Protein AF-A0A835S041-F1 (afdb_monomer)

pLDDT: mean 73.73, std 23.67, range [33.34, 98.31]

Secondary structure (DSSP, 8-state):
--THHHHHHHHHHHHT-HHHHHHHHHHS-GGGHHHHHHHHHHHHHHHHH-TTTTHHHHHHHHHHHHHHHHHHHHHHHHHHHHHHTPPP-----------------------PPP-----PPPP-----S----HHHHHHHHHHHTS---------PPPP-

Solvent-accessible surface area (backbone atoms only — not comparable to full-atom values): 10493 Å² total; per-residue (Å²): 135,68,85,61,62,61,55,44,50,51,31,29,39,72,69,62,29,65,70,52,50,52,55,54,49,69,75,39,59,77,92,50,35,65,61,49,50,54,51,49,33,52,44,19,46,29,32,71,76,32,78,85,54,22,56,52,53,56,55,51,50,53,52,49,52,51,53,52,52,52,50,52,53,50,51,52,53,50,53,54,50,53,65,72,63,58,74,78,83,69,91,75,82,80,90,79,94,78,82,81,85,70,84,76,78,78,88,71,91,72,90,72,77,83,79,84,74,83,77,81,78,81,77,92,78,85,87,78,89,79,86,73,56,68,67,58,58,52,52,53,59,54,54,71,74,69,77,79,92,78,84,90,81,91,77,84,85,84,84,131

InterPro domains:
  IPR004883 Lateral organ boundaries, LOB [PF03195] (7-76)
  IPR004883 Lateral organ boundaries, LOB [PS50891] (1-80)

Organism: Vanilla planifolia (NCBI:txid51239)

Structure (mmCIF, N/CA/C/O backbone):
data_AF-A0A835S041-F1
#
_entry.id   AF-A0A835S041-F1
#
loop_
_atom_site.group_PDB
_atom_site.id
_atom_site.type_symbol
_atom_site.label_atom_id
_atom_site.label_alt_id
_atom_site.label_comp_id
_atom_site.label_asym_id
_atom_site.label_entity_id
_atom_site.label_seq_id
_atom_site.pdbx_PDB_ins_code
_atom_site.Cartn_x
_atom_site.Cartn_y
_atom_site.Cartn_z
_atom_site.occupancy
_atom_site.B_iso_or_equiv
_atom_site.auth_seq_id
_atom_site.auth_comp_id
_atom_site.auth_asym_id
_atom_site.auth_atom_id
_atom_site.pdbx_PDB_model_num
ATOM 1 N N . MET A 1 1 ? 3.118 17.455 -16.000 1.00 46.56 1 MET A N 1
ATOM 2 C CA . MET A 1 1 ? 3.675 16.302 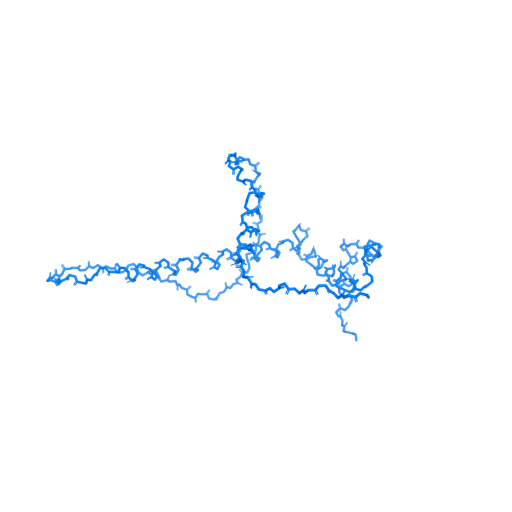-15.261 1.00 46.56 1 MET A CA 1
ATOM 3 C C . MET A 1 1 ? 4.398 16.862 -14.045 1.00 46.56 1 MET A C 1
ATOM 5 O O . MET A 1 1 ? 5.400 17.536 -14.230 1.00 46.56 1 MET A O 1
ATOM 9 N N . GLY A 1 2 ? 3.829 16.747 -12.844 1.00 45.69 2 GLY A N 1
ATOM 10 C CA . GLY A 1 2 ? 4.418 17.354 -11.644 1.00 45.69 2 GLY A CA 1
ATOM 11 C C . GLY A 1 2 ? 5.679 16.619 -11.155 1.00 45.69 2 GLY A C 1
ATOM 12 O O . GLY A 1 2 ? 5.920 15.485 -11.576 1.00 45.69 2 GLY A O 1
ATOM 13 N N . PRO A 1 3 ? 6.453 17.217 -10.228 1.00 53.25 3 PRO A N 1
ATOM 14 C CA . PRO A 1 3 ? 7.667 16.634 -9.629 1.00 53.25 3 PRO A CA 1
ATOM 15 C C . PRO A 1 3 ? 7.428 15.329 -8.837 1.00 53.25 3 PRO A C 1
ATOM 17 O O . PRO A 1 3 ? 8.360 14.720 -8.323 1.00 53.25 3 PRO A O 1
ATOM 20 N N . CYS A 1 4 ? 6.185 14.860 -8.760 1.00 61.59 4 CYS A N 1
ATOM 21 C CA . CYS A 1 4 ? 5.763 13.653 -8.064 1.00 61.59 4 CYS A CA 1
ATOM 22 C C . CYS A 1 4 ? 6.172 12.348 -8.772 1.00 61.59 4 CYS A C 1
ATOM 24 O O . CYS A 1 4 ? 6.463 11.371 -8.091 1.00 61.59 4 CYS A O 1
ATOM 26 N N . GLY A 1 5 ? 6.266 12.298 -10.107 1.00 70.81 5 GLY A N 1
ATOM 27 C CA . GLY A 1 5 ? 6.585 11.043 -10.815 1.00 70.81 5 GLY A CA 1
ATOM 28 C C . GLY A 1 5 ? 7.996 10.501 -10.537 1.00 70.81 5 GLY A C 1
ATOM 29 O O . GLY A 1 5 ? 8.195 9.290 -10.461 1.00 70.81 5 GLY A O 1
ATOM 30 N N . VAL A 1 6 ? 8.971 11.394 -10.335 1.00 83.88 6 VAL A N 1
ATOM 31 C CA . VAL A 1 6 ? 10.375 11.008 -10.114 1.00 83.88 6 VAL A CA 1
ATOM 32 C C . VAL A 1 6 ? 10.610 10.415 -8.724 1.00 83.88 6 VAL A C 1
ATOM 34 O O . VAL A 1 6 ? 11.394 9.479 -8.595 1.00 83.88 6 VAL A O 1
ATOM 37 N N . SER A 1 7 ? 9.896 10.903 -7.703 1.00 88.00 7 SER A N 1
ATOM 38 C CA . SER A 1 7 ? 9.999 10.395 -6.328 1.00 88.00 7 SER A CA 1
ATOM 39 C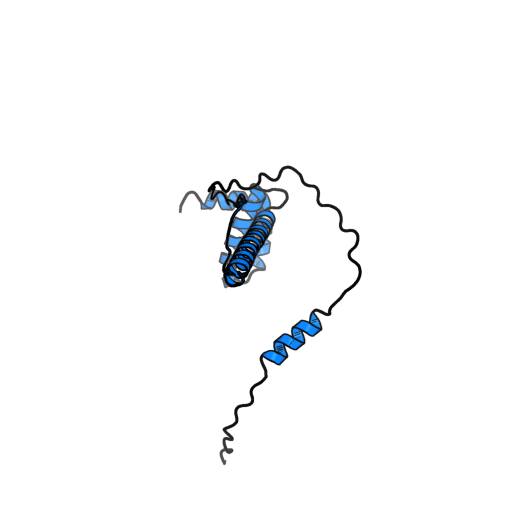 C . SER A 1 7 ? 9.467 8.967 -6.219 1.00 88.00 7 SER A C 1
ATOM 41 O O . SER A 1 7 ? 10.174 8.082 -5.739 1.00 88.00 7 SER A O 1
ATOM 43 N N . HIS A 1 8 ? 8.271 8.714 -6.761 1.00 91.25 8 HIS A N 1
ATOM 44 C CA . HIS A 1 8 ? 7.688 7.371 -6.782 1.00 91.25 8 HIS A CA 1
ATOM 45 C C . HIS A 1 8 ? 8.569 6.396 -7.572 1.00 91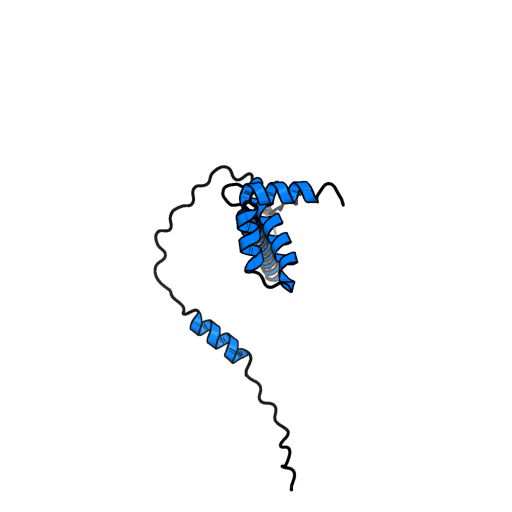.25 8 HIS A C 1
ATOM 47 O O . HIS A 1 8 ? 8.843 5.292 -7.108 1.00 91.25 8 HIS A O 1
ATOM 53 N N . PHE A 1 9 ? 9.080 6.812 -8.739 1.00 94.31 9 PHE A N 1
ATOM 54 C CA . PHE A 1 9 ? 9.989 5.974 -9.521 1.00 94.31 9 PHE A CA 1
ATOM 55 C C . PHE A 1 9 ? 11.268 5.635 -8.743 1.00 94.31 9 PHE A C 1
ATOM 57 O O . PHE A 1 9 ? 11.678 4.476 -8.722 1.00 94.31 9 PHE A O 1
ATOM 64 N N . ALA A 1 10 ? 11.880 6.613 -8.068 1.00 96.12 10 ALA A N 1
ATOM 65 C CA . ALA A 1 10 ? 13.073 6.391 -7.255 1.00 96.12 10 ALA A CA 1
ATOM 66 C C . ALA A 1 10 ? 12.803 5.440 -6.078 1.00 96.12 10 ALA A C 1
ATOM 68 O O . ALA A 1 10 ? 13.606 4.538 -5.829 1.00 96.12 10 ALA A O 1
ATOM 69 N N . ALA A 1 11 ? 11.667 5.596 -5.391 1.00 96.12 11 ALA A N 1
ATOM 70 C CA . ALA A 1 11 ? 11.271 4.716 -4.297 1.00 96.12 11 ALA A CA 1
ATOM 71 C C . ALA A 1 11 ? 11.082 3.275 -4.777 1.00 96.12 11 ALA A C 1
ATOM 73 O O . ALA A 1 11 ? 11.706 2.350 -4.253 1.00 96.12 11 ALA A O 1
ATOM 74 N N . VAL A 1 12 ? 10.295 3.094 -5.838 1.00 97.88 12 VAL A N 1
ATOM 75 C CA . VAL A 1 12 ? 10.034 1.789 -6.452 1.00 97.88 12 VAL A CA 1
ATOM 76 C C . VAL A 1 12 ? 11.325 1.142 -6.949 1.00 97.88 12 VAL A C 1
ATOM 78 O O . VAL A 1 12 ? 11.568 -0.042 -6.706 1.00 97.88 12 VAL A O 1
ATOM 81 N N . HIS A 1 13 ? 12.197 1.916 -7.593 1.00 97.56 13 HIS A N 1
ATOM 82 C CA . HIS A 1 13 ? 13.488 1.427 -8.057 1.00 97.56 13 HIS A CA 1
ATOM 83 C C . HIS A 1 13 ? 14.393 0.988 -6.899 1.00 97.56 13 HIS A C 1
ATOM 85 O O . HIS A 1 13 ? 15.045 -0.047 -7.000 1.00 97.56 13 HIS A O 1
ATOM 91 N N . LYS A 1 14 ? 14.426 1.737 -5.793 1.00 97.69 14 LYS A N 1
ATOM 92 C CA . LYS A 1 14 ? 15.259 1.413 -4.629 1.00 97.69 14 LYS A CA 1
ATOM 93 C C . LYS A 1 14 ? 14.772 0.168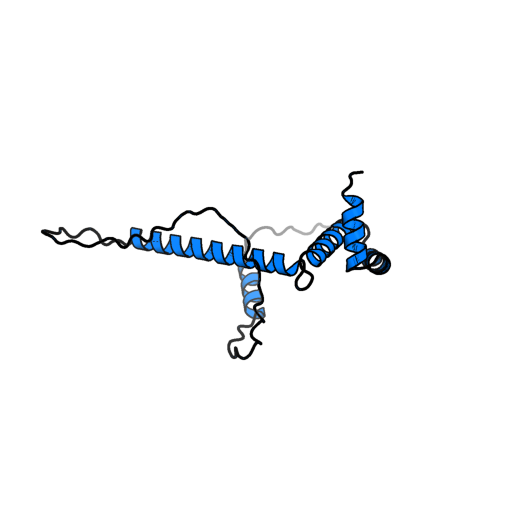 -3.883 1.00 97.69 14 LYS A C 1
ATOM 95 O O . LYS A 1 14 ? 15.598 -0.619 -3.435 1.00 97.69 14 LYS A O 1
ATOM 100 N N . VAL A 1 15 ? 13.459 -0.001 -3.734 1.00 98.06 15 VAL A N 1
ATOM 101 C CA . VAL A 1 15 ? 12.876 -1.097 -2.943 1.00 98.06 15 VAL A CA 1
ATOM 102 C C . VAL A 1 15 ? 12.749 -2.385 -3.750 1.00 98.06 15 VAL A C 1
ATOM 104 O O . VAL A 1 15 ? 13.081 -3.459 -3.254 1.00 98.06 15 VAL A O 1
ATOM 107 N N . PHE A 1 16 ? 12.264 -2.286 -4.987 1.00 97.44 16 PHE A N 1
ATOM 108 C CA . PHE A 1 16 ? 11.948 -3.451 -5.810 1.00 97.44 16 PHE A CA 1
ATOM 109 C C . PHE A 1 16 ? 12.920 -3.629 -6.975 1.00 97.44 16 PHE A C 1
ATOM 111 O O . PHE A 1 16 ? 13.222 -4.761 -7.347 1.00 97.44 16 PHE A O 1
ATOM 118 N N . GLY A 1 17 ? 13.424 -2.535 -7.548 1.00 97.94 17 GLY A N 1
ATOM 119 C CA . GLY A 1 17 ? 14.224 -2.550 -8.773 1.00 97.94 17 GLY A CA 1
ATOM 120 C C . GLY A 1 17 ? 13.368 -2.631 -10.041 1.00 97.94 17 GLY A C 1
ATOM 121 O O . GLY A 1 17 ? 12.354 -3.333 -10.095 1.00 97.94 17 GLY A O 1
ATOM 122 N N . ALA A 1 18 ? 13.794 -1.939 -11.104 1.00 96.50 18 ALA A N 1
ATOM 123 C CA . ALA A 1 18 ? 13.019 -1.820 -12.347 1.00 96.50 18 ALA A CA 1
ATOM 124 C C . ALA A 1 18 ? 12.688 -3.177 -12.995 1.00 96.50 18 ALA A C 1
ATOM 126 O O . ALA A 1 18 ? 11.565 -3.393 -13.455 1.00 96.50 18 ALA A O 1
ATOM 127 N N . SER A 1 19 ? 13.643 -4.111 -13.004 1.00 98.12 19 SER A N 1
ATOM 128 C CA . SER A 1 19 ? 13.457 -5.436 -13.607 1.00 98.12 19 SER A CA 1
ATOM 129 C C . SER A 1 19 ? 12.417 -6.277 -12.868 1.00 98.12 19 SER A C 1
ATOM 131 O O . SER A 1 19 ? 11.642 -6.988 -13.506 1.00 98.12 19 SER A O 1
ATOM 133 N N . ASN A 1 20 ? 12.368 -6.194 -11.537 1.00 97.88 20 ASN A N 1
ATOM 134 C CA . ASN A 1 20 ? 11.400 -6.952 -10.745 1.00 97.88 20 ASN A CA 1
ATOM 135 C C . ASN A 1 20 ? 9.993 -6.387 -10.921 1.00 97.88 20 ASN A C 1
ATOM 137 O O . ASN A 1 20 ? 9.058 -7.151 -11.130 1.00 97.88 20 ASN A O 1
ATOM 141 N N . VAL A 1 21 ? 9.857 -5.060 -10.935 1.00 97.81 21 VAL A N 1
ATOM 142 C CA . VAL A 1 21 ? 8.577 -4.388 -11.200 1.00 97.81 21 VAL A CA 1
ATOM 143 C C . VAL A 1 21 ? 8.079 -4.710 -12.604 1.00 97.81 21 VAL A C 1
ATOM 145 O O . VAL A 1 21 ? 6.915 -5.051 -12.779 1.00 97.81 21 VAL A O 1
ATOM 148 N N . SER A 1 22 ? 8.967 -4.694 -13.602 1.00 97.50 22 SER A N 1
ATOM 149 C CA . SER A 1 22 ? 8.617 -5.067 -14.978 1.00 97.50 22 SER A CA 1
ATOM 150 C C . SER A 1 22 ? 8.093 -6.504 -15.052 1.00 97.50 22 SER A C 1
ATOM 152 O O . SER A 1 22 ? 7.039 -6.743 -15.635 1.00 97.50 22 SER A O 1
ATOM 154 N N . LYS A 1 23 ? 8.778 -7.460 -14.406 1.00 98.25 23 LYS A N 1
ATOM 155 C CA . LYS A 1 23 ? 8.323 -8.858 -14.323 1.00 98.25 23 LYS A CA 1
ATOM 156 C C . LYS A 1 23 ? 6.984 -8.983 -13.595 1.00 98.25 23 LYS A C 1
ATOM 158 O O . LYS A 1 23 ? 6.106 -9.684 -14.084 1.00 98.25 23 LYS A O 1
ATOM 163 N N . LEU A 1 24 ? 6.810 -8.287 -12.472 1.00 97.62 24 LEU A N 1
ATOM 164 C CA . LEU A 1 24 ? 5.570 -8.298 -11.696 1.00 97.62 24 LEU A CA 1
ATOM 165 C C . LEU A 1 24 ? 4.389 -7.780 -12.528 1.00 97.62 24 LEU A C 1
ATOM 167 O O . LEU A 1 24 ? 3.358 -8.440 -12.610 1.00 97.62 24 LEU A O 1
ATOM 171 N N . LEU A 1 25 ? 4.553 -6.648 -13.217 1.00 97.94 25 LEU A N 1
ATOM 172 C CA . LEU A 1 25 ? 3.499 -6.056 -14.045 1.00 97.94 25 LEU A CA 1
ATOM 173 C C . LEU A 1 25 ? 3.146 -6.905 -15.272 1.00 97.94 25 LEU A C 1
ATOM 175 O O . LEU A 1 25 ? 2.003 -6.860 -15.727 1.00 97.94 25 LEU A O 1
ATOM 179 N N . LEU A 1 26 ? 4.081 -7.703 -15.797 1.00 97.94 26 LEU A N 1
ATOM 180 C CA . LEU A 1 26 ? 3.779 -8.659 -16.866 1.00 97.94 26 LEU A CA 1
ATOM 181 C C . LEU A 1 26 ? 2.815 -9.762 -16.404 1.00 97.94 26 LEU A C 1
ATOM 183 O O . LEU A 1 26 ? 1.995 -10.201 -17.209 1.00 97.94 26 LEU A O 1
ATOM 187 N N . LEU A 1 27 ? 2.868 -10.156 -15.126 1.00 97.94 27 LEU A N 1
ATOM 188 C CA . LEU A 1 27 ? 1.956 -11.142 -14.531 1.00 97.94 27 LEU A CA 1
ATOM 189 C C . LEU A 1 27 ? 0.568 -10.561 -14.217 1.00 97.94 27 LEU A C 1
ATOM 191 O O . LEU A 1 27 ? -0.399 -11.308 -14.075 1.00 97.94 27 LEU A O 1
ATOM 195 N N . VAL A 1 28 ? 0.447 -9.234 -14.122 1.00 98.06 28 VAL A N 1
ATOM 196 C CA . VAL A 1 28 ? -0.829 -8.556 -13.867 1.00 98.06 28 VAL A CA 1
ATOM 197 C C . VAL A 1 28 ? -1.599 -8.371 -15.186 1.00 98.06 28 VAL A C 1
ATOM 199 O O . VAL A 1 28 ? -1.034 -7.852 -16.160 1.00 98.06 28 VAL A O 1
ATOM 202 N N . PRO A 1 29 ? -2.902 -8.728 -15.246 1.00 98.12 29 PRO A N 1
ATOM 203 C CA . PRO A 1 29 ? -3.742 -8.450 -16.407 1.00 98.12 29 PRO A CA 1
ATOM 204 C C . PRO A 1 29 ? -3.717 -6.965 -16.776 1.00 98.12 29 PRO A C 1
ATOM 206 O O . PRO A 1 29 ? -3.843 -6.112 -15.900 1.00 98.12 29 PRO A O 1
ATOM 209 N N . ALA A 1 30 ? -3.621 -6.657 -18.073 1.00 97.56 30 ALA A N 1
ATOM 210 C CA . ALA A 1 30 ? -3.523 -5.290 -18.591 1.00 97.56 30 ALA A CA 1
ATOM 211 C C . ALA A 1 30 ? -4.464 -4.258 -17.924 1.00 97.56 30 ALA A C 1
ATOM 213 O O . ALA A 1 30 ? -3.952 -3.218 -17.508 1.00 97.56 30 ALA A O 1
ATOM 214 N N . PRO A 1 31 ? -5.777 -4.521 -17.732 1.00 98.06 31 PRO A N 1
ATOM 215 C CA . PRO A 1 31 ? -6.674 -3.532 -17.128 1.00 98.06 31 PRO A CA 1
ATOM 216 C C . PRO A 1 31 ? -6.374 -3.223 -15.653 1.00 98.06 31 PRO A C 1
ATOM 218 O O . PRO A 1 31 ? -6.789 -2.180 -15.171 1.00 98.06 31 PRO A O 1
ATOM 221 N N . LYS A 1 32 ? -5.644 -4.091 -14.940 1.00 97.62 32 LYS A N 1
ATOM 222 C CA . LYS A 1 32 ? -5.297 -3.918 -13.517 1.00 97.62 32 LYS A CA 1
ATOM 223 C C . LYS A 1 32 ? -3.881 -3.388 -13.294 1.00 97.62 32 LYS A C 1
ATOM 225 O O . LYS A 1 32 ? -3.469 -3.191 -12.155 1.00 97.62 32 LYS A O 1
ATOM 230 N N . ARG A 1 33 ? -3.097 -3.187 -14.360 1.00 97.81 33 ARG A N 1
ATOM 231 C CA . ARG A 1 33 ? -1.689 -2.774 -14.228 1.00 97.81 33 ARG A CA 1
ATOM 232 C C . ARG A 1 33 ? -1.543 -1.385 -13.625 1.00 97.81 33 ARG A C 1
ATOM 234 O O . ARG A 1 33 ? -0.590 -1.169 -12.891 1.00 97.81 33 ARG A O 1
ATOM 241 N N . LEU A 1 34 ? -2.470 -0.471 -13.915 1.00 96.25 34 LEU A N 1
ATOM 242 C CA . LEU A 1 34 ? -2.444 0.868 -13.328 1.00 96.25 34 LEU A CA 1
ATOM 243 C C . LEU A 1 34 ? -2.610 0.796 -11.806 1.00 96.25 34 LEU A C 1
ATOM 245 O O . LEU A 1 34 ? -1.769 1.323 -11.084 1.00 96.25 34 LEU A O 1
ATOM 249 N N . ASP A 1 35 ? -3.624 0.069 -11.335 1.00 97.06 35 ASP A N 1
ATOM 250 C CA . ASP A 1 35 ? -3.869 -0.127 -9.903 1.00 97.06 35 ASP A CA 1
ATOM 251 C C . ASP A 1 35 ? -2.677 -0.811 -9.227 1.00 97.06 35 ASP A C 1
ATOM 253 O O . ASP A 1 35 ? -2.220 -0.371 -8.176 1.00 97.06 35 ASP A O 1
ATOM 257 N N . ALA A 1 36 ? -2.099 -1.828 -9.875 1.00 97.94 36 ALA A N 1
ATOM 258 C CA . ALA A 1 36 ? -0.902 -2.494 -9.373 1.00 97.94 36 ALA A CA 1
ATOM 259 C C . ALA A 1 36 ? 0.291 -1.534 -9.244 1.00 97.94 36 ALA A C 1
ATOM 261 O O . ALA A 1 36 ? 0.998 -1.583 -8.243 1.00 97.94 36 ALA A O 1
ATOM 262 N N . VAL A 1 37 ? 0.515 -0.639 -10.216 1.00 97.06 37 VAL A N 1
ATOM 263 C CA . VAL A 1 37 ? 1.570 0.386 -10.117 1.00 97.06 37 VAL A CA 1
ATOM 264 C C . VAL A 1 37 ? 1.322 1.305 -8.924 1.00 97.06 37 VAL A C 1
ATOM 266 O O . VAL A 1 37 ? 2.262 1.580 -8.185 1.00 97.06 37 VAL A O 1
ATOM 269 N N . VAL A 1 38 ? 0.080 1.744 -8.700 1.00 96.38 38 VAL A N 1
ATOM 270 C CA . VAL A 1 38 ? -0.265 2.583 -7.540 1.00 96.38 38 VAL A CA 1
ATOM 271 C C . VAL A 1 38 ? 0.053 1.857 -6.230 1.00 96.38 38 VAL A C 1
ATOM 273 O O . VAL A 1 38 ? 0.692 2.439 -5.353 1.00 96.38 38 VAL A O 1
ATOM 276 N N . THR A 1 39 ? -0.308 0.577 -6.113 1.00 97.25 39 THR A N 1
ATOM 277 C CA . THR A 1 39 ? 0.009 -0.238 -4.932 1.00 97.25 39 THR A CA 1
ATOM 278 C C . THR A 1 39 ? 1.516 -0.405 -4.733 1.00 97.25 39 THR A C 1
ATOM 280 O O . THR A 1 39 ? 2.013 -0.184 -3.633 1.00 97.25 39 THR A O 1
ATOM 283 N N . ILE A 1 40 ? 2.267 -0.718 -5.793 1.00 97.75 40 ILE A N 1
ATOM 284 C CA . ILE A 1 40 ? 3.730 -0.871 -5.732 1.00 97.75 40 ILE A CA 1
ATOM 285 C C . ILE A 1 40 ? 4.399 0.439 -5.294 1.00 97.75 40 ILE A C 1
ATOM 287 O O . ILE A 1 40 ? 5.326 0.417 -4.486 1.00 97.75 40 ILE A O 1
ATOM 291 N N . CYS A 1 41 ? 3.931 1.581 -5.803 1.00 96.88 41 CYS A N 1
ATOM 292 C CA . CYS A 1 41 ? 4.405 2.898 -5.386 1.00 96.88 41 CYS A CA 1
ATOM 293 C C . CYS A 1 41 ? 4.183 3.127 -3.887 1.00 96.88 41 CYS A C 1
ATOM 295 O O . CYS A 1 41 ? 5.135 3.443 -3.175 1.00 96.88 41 CYS A O 1
ATOM 297 N N . TYR A 1 42 ? 2.960 2.895 -3.404 1.00 97.69 42 TYR A N 1
ATOM 298 C CA . TYR A 1 42 ? 2.624 3.023 -1.987 1.00 97.69 42 TYR A CA 1
ATOM 299 C C . TYR A 1 42 ? 3.488 2.113 -1.099 1.00 97.69 42 TYR A C 1
ATOM 301 O O . TYR A 1 42 ? 4.049 2.559 -0.099 1.00 97.69 42 TYR A O 1
ATOM 309 N N . GLU A 1 43 ? 3.645 0.841 -1.473 1.00 98.00 43 GLU A N 1
ATOM 310 C CA . GLU A 1 43 ? 4.454 -0.114 -0.710 1.00 98.00 43 GLU A CA 1
ATOM 311 C C . GLU A 1 43 ? 5.939 0.258 -0.687 1.00 98.00 43 GLU A C 1
ATOM 313 O O . GLU A 1 43 ? 6.601 0.101 0.344 1.00 98.00 43 GLU A O 1
ATOM 318 N N . ALA A 1 44 ? 6.471 0.760 -1.805 1.00 98.31 44 ALA A N 1
ATOM 319 C CA . ALA A 1 44 ? 7.851 1.215 -1.877 1.00 98.31 44 ALA A CA 1
ATOM 320 C C . ALA A 1 44 ? 8.089 2.387 -0.925 1.00 98.31 44 ALA A C 1
ATOM 322 O O . ALA A 1 44 ? 9.049 2.379 -0.157 1.00 98.31 44 ALA A O 1
ATOM 323 N N . GLU A 1 45 ? 7.207 3.381 -0.944 1.00 97.00 45 GLU A N 1
ATOM 324 C CA . GLU A 1 45 ? 7.313 4.538 -0.061 1.00 97.00 45 GLU A CA 1
ATOM 325 C C . GLU A 1 45 ? 7.190 4.144 1.408 1.00 97.00 45 GLU A C 1
ATOM 327 O O . GLU A 1 45 ? 8.011 4.570 2.220 1.00 97.00 45 GLU A O 1
ATOM 332 N N . ALA A 1 46 ? 6.238 3.271 1.743 1.00 97.19 46 ALA A N 1
ATOM 333 C CA . ALA A 1 46 ? 6.086 2.769 3.101 1.00 97.19 46 ALA A CA 1
ATOM 334 C C . ALA A 1 46 ? 7.354 2.041 3.578 1.00 97.19 46 ALA A C 1
ATOM 336 O O . ALA A 1 46 ? 7.800 2.273 4.695 1.00 97.19 46 ALA A O 1
ATOM 337 N N . ARG A 1 47 ? 7.995 1.227 2.726 1.00 98.06 47 ARG A N 1
ATOM 338 C CA . ARG A 1 47 ? 9.277 0.568 3.049 1.00 98.06 47 ARG A CA 1
ATOM 339 C C . ARG A 1 47 ? 10.461 1.529 3.156 1.00 98.06 47 ARG A C 1
ATOM 341 O O . ARG A 1 47 ? 11.435 1.214 3.831 1.00 98.06 47 ARG A O 1
ATOM 348 N N . LEU A 1 48 ? 10.422 2.677 2.479 1.00 97.06 48 LEU A N 1
ATOM 349 C CA . LEU A 1 48 ? 11.440 3.710 2.677 1.00 97.06 48 LEU A CA 1
ATOM 350 C C . LEU A 1 48 ? 11.282 4.429 4.017 1.00 97.06 48 LEU A C 1
ATOM 352 O O . LEU A 1 48 ? 12.291 4.835 4.590 1.00 97.06 48 LEU A O 1
ATOM 356 N N . GLN A 1 49 ? 10.046 4.596 4.487 1.00 96.44 49 GLN A N 1
ATOM 357 C CA . GLN A 1 49 ? 9.739 5.225 5.773 1.00 96.44 49 GLN A CA 1
ATOM 358 C C . GLN A 1 49 ? 9.970 4.262 6.944 1.00 96.44 49 GLN A C 1
ATOM 360 O O . GLN A 1 49 ? 10.587 4.641 7.935 1.00 96.44 49 GLN A O 1
ATOM 365 N N . ASP A 1 50 ? 9.532 3.011 6.800 1.00 97.19 50 ASP A N 1
ATOM 366 C CA . ASP A 1 50 ? 9.730 1.933 7.764 1.00 97.19 50 ASP A CA 1
ATOM 367 C C . ASP A 1 50 ? 10.395 0.728 7.069 1.00 97.19 50 ASP A C 1
ATOM 369 O O . ASP A 1 50 ? 9.715 -0.076 6.421 1.00 97.19 50 ASP A O 1
ATOM 373 N N . PRO A 1 51 ? 11.727 0.577 7.179 1.00 96.62 51 PRO A N 1
ATOM 374 C CA . PRO A 1 51 ? 12.456 -0.496 6.506 1.00 96.62 51 PRO A CA 1
ATOM 375 C C . PRO A 1 51 ? 12.202 -1.887 7.100 1.00 96.62 51 PRO A C 1
ATOM 377 O O . PRO A 1 51 ? 12.599 -2.875 6.481 1.00 96.62 51 PRO A O 1
ATOM 380 N N . ILE A 1 52 ? 11.580 -1.980 8.280 1.00 97.25 52 ILE A N 1
ATOM 381 C CA . ILE A 1 52 ? 11.314 -3.253 8.956 1.00 97.25 52 ILE A CA 1
ATOM 382 C C . ILE A 1 52 ? 9.898 -3.723 8.621 1.00 97.25 52 ILE A C 1
ATOM 384 O O . ILE A 1 52 ? 9.723 -4.837 8.128 1.00 97.25 52 ILE A O 1
ATOM 388 N N . TYR A 1 53 ? 8.895 -2.874 8.845 1.00 96.88 53 TYR A N 1
ATOM 389 C CA . TYR A 1 53 ? 7.485 -3.256 8.735 1.00 96.88 53 TYR A CA 1
ATOM 390 C C . TYR A 1 53 ? 6.783 -2.686 7.496 1.00 96.88 53 TYR A C 1
ATOM 392 O O . TYR A 1 53 ? 5.777 -3.244 7.052 1.00 96.88 53 TYR A O 1
ATOM 400 N N . GLY A 1 54 ? 7.296 -1.613 6.889 1.00 97.62 54 GLY A N 1
ATOM 401 C CA . GLY A 1 54 ? 6.717 -0.993 5.696 1.00 97.62 54 GLY A CA 1
ATOM 402 C C . GLY A 1 54 ? 5.213 -0.720 5.823 1.00 97.62 54 GLY A C 1
ATOM 403 O O . GLY A 1 54 ? 4.737 -0.188 6.823 1.00 97.62 54 GLY A O 1
ATOM 404 N N . CYS A 1 55 ? 4.428 -1.127 4.820 1.00 97.62 55 CYS A N 1
ATOM 405 C CA . CYS A 1 55 ? 2.971 -0.944 4.829 1.00 97.62 55 CYS A CA 1
ATOM 406 C C . CYS A 1 55 ? 2.241 -1.752 5.920 1.00 97.62 55 CYS A C 1
ATOM 408 O O . CYS A 1 55 ? 1.092 -1.440 6.240 1.00 97.62 55 CYS A O 1
ATOM 410 N N . VAL A 1 56 ? 2.884 -2.756 6.529 1.00 97.81 56 VAL A N 1
ATOM 411 C CA . VAL A 1 56 ? 2.284 -3.536 7.621 1.00 97.81 56 VAL A CA 1
ATOM 412 C C . VAL A 1 56 ? 2.106 -2.683 8.872 1.00 97.81 56 VAL A C 1
ATOM 414 O O . VAL A 1 56 ? 1.078 -2.809 9.535 1.00 97.81 56 VAL A O 1
ATOM 417 N N . ALA A 1 57 ? 3.023 -1.748 9.144 1.00 96.12 57 ALA A N 1
ATOM 418 C CA . ALA A 1 57 ? 2.873 -0.804 10.251 1.00 96.12 57 ALA A CA 1
ATOM 419 C C . ALA A 1 57 ? 1.568 0.003 10.137 1.00 96.12 57 ALA A C 1
ATOM 421 O O . ALA A 1 57 ? 0.863 0.206 11.126 1.00 96.12 57 ALA A O 1
ATOM 422 N N . HIS A 1 58 ? 1.193 0.403 8.917 1.00 96.38 58 HIS A N 1
ATOM 423 C CA . HIS A 1 58 ? -0.059 1.118 8.671 1.00 96.38 58 HIS A CA 1
ATOM 424 C C . HIS A 1 58 ? -1.285 0.232 8.912 1.00 96.38 58 HIS A C 1
ATOM 426 O O . HIS A 1 58 ? -2.242 0.681 9.540 1.00 96.38 58 HIS A O 1
ATOM 432 N N . MET A 1 59 ? -1.253 -1.030 8.469 1.00 96.00 59 MET A N 1
ATOM 433 C CA . MET A 1 59 ? -2.347 -1.976 8.724 1.00 96.00 59 MET A CA 1
ATOM 434 C C . MET A 1 59 ? -2.567 -2.196 10.224 1.00 96.00 59 MET A C 1
ATOM 436 O O . MET A 1 59 ? -3.699 -2.110 10.695 1.00 96.00 59 MET A O 1
ATOM 440 N N . VAL A 1 60 ? -1.491 -2.427 10.977 1.00 96.62 60 VAL A N 1
ATOM 441 C CA . VAL A 1 60 ? -1.562 -2.648 12.429 1.00 96.62 60 VAL A CA 1
ATOM 442 C C . VAL A 1 60 ? -2.036 -1.389 13.156 1.00 96.62 60 VAL A C 1
ATOM 444 O O . VAL A 1 60 ? -2.879 -1.473 14.045 1.00 96.62 60 VAL A O 1
ATOM 447 N N . SER A 1 61 ? -1.568 -0.208 12.743 1.00 95.50 61 SER A N 1
ATOM 448 C CA . SER A 1 61 ? -2.041 1.068 13.293 1.00 95.50 61 SER A CA 1
ATOM 449 C C . SER A 1 61 ? -3.554 1.238 13.115 1.00 95.50 61 SER A C 1
ATOM 451 O O . SER A 1 61 ? -4.263 1.546 14.073 1.00 95.50 61 SER A O 1
ATOM 453 N N . LEU A 1 62 ? -4.076 0.947 11.918 1.00 96.88 62 LEU A N 1
ATOM 454 C CA . LEU A 1 62 ? -5.517 0.990 11.653 1.00 96.88 62 LEU A CA 1
ATOM 455 C C . LEU A 1 62 ? -6.292 -0.029 12.498 1.00 96.88 62 LEU A C 1
ATOM 457 O O . LEU A 1 62 ? -7.350 0.294 13.035 1.00 96.88 62 LEU A O 1
ATOM 461 N N . GLN A 1 63 ? -5.765 -1.244 12.664 1.00 97.94 63 GLN A N 1
ATOM 462 C CA . GLN A 1 63 ? -6.373 -2.247 13.542 1.00 97.94 63 GLN A CA 1
ATOM 463 C C . GLN A 1 63 ? -6.439 -1.758 14.992 1.00 97.94 63 GLN A C 1
ATOM 465 O O . GLN A 1 63 ? -7.481 -1.885 15.633 1.00 97.94 63 GLN A O 1
ATOM 470 N N . GLN A 1 64 ? -5.372 -1.138 15.496 1.00 97.06 64 GLN A N 1
ATOM 471 C CA . GLN A 1 64 ? -5.357 -0.586 16.848 1.00 97.06 64 GLN A CA 1
ATOM 472 C C . GLN A 1 64 ? -6.353 0.568 17.008 1.00 97.06 64 GLN A C 1
ATOM 474 O O . GLN A 1 64 ? -7.040 0.644 18.025 1.00 97.06 64 GLN A O 1
ATOM 479 N N . GLN A 1 65 ? -6.477 1.443 16.005 1.00 97.12 65 GLN A N 1
ATOM 480 C CA . GLN A 1 65 ? -7.472 2.519 16.013 1.00 97.12 65 GLN A CA 1
ATOM 481 C C . GLN A 1 65 ? -8.898 1.969 16.105 1.00 97.12 65 GLN A C 1
ATOM 483 O O . GLN A 1 65 ? -9.694 2.471 16.898 1.00 97.12 65 GLN A O 1
ATOM 488 N N . LEU A 1 66 ? -9.208 0.907 15.356 1.00 97.88 66 LEU A N 1
ATOM 489 C CA . LEU A 1 66 ? -10.508 0.238 15.436 1.00 97.88 66 LEU A CA 1
ATOM 490 C C . LEU A 1 66 ? -10.764 -0.351 16.826 1.00 97.88 66 LEU A C 1
ATOM 492 O O . LEU A 1 66 ? -11.842 -0.153 17.381 1.00 97.88 66 LEU A O 1
ATOM 496 N N . VAL A 1 67 ? -9.778 -1.044 17.403 1.00 96.75 67 VAL A N 1
ATOM 497 C CA . VAL A 1 67 ? -9.893 -1.623 18.752 1.00 96.75 67 VAL A CA 1
ATOM 498 C C . VAL A 1 67 ? -10.118 -0.534 19.800 1.00 96.75 67 VAL A C 1
ATOM 500 O O . VAL A 1 67 ? -11.005 -0.670 20.641 1.00 96.75 67 VAL A O 1
ATOM 503 N N . ASN A 1 68 ? -9.368 0.565 19.727 1.00 96.38 68 ASN A N 1
ATOM 504 C CA . ASN A 1 68 ? -9.499 1.681 20.662 1.00 96.38 68 ASN A CA 1
ATOM 505 C C . ASN A 1 68 ? -10.886 2.323 20.576 1.00 96.38 68 ASN A C 1
ATOM 507 O O . ASN A 1 68 ? -11.538 2.519 21.600 1.00 96.38 68 ASN A O 1
ATOM 511 N N . LEU A 1 69 ? -11.362 2.588 19.358 1.00 97.69 69 LEU A N 1
ATOM 512 C CA . LEU A 1 69 ? -12.685 3.166 19.142 1.00 97.69 69 LEU A CA 1
ATOM 513 C C . LEU A 1 69 ? -13.793 2.227 19.639 1.00 97.69 69 LEU A C 1
ATOM 515 O O . LEU A 1 69 ? -14.758 2.658 20.269 1.00 97.69 69 LEU A O 1
ATOM 519 N N . GLN A 1 70 ? -13.643 0.923 19.409 1.00 97.12 70 GLN A N 1
ATOM 520 C CA . GLN A 1 70 ? -14.589 -0.074 19.898 1.00 97.12 70 GLN A CA 1
ATOM 521 C C . GLN A 1 70 ? -14.625 -0.132 21.435 1.00 97.12 70 GLN A C 1
ATOM 523 O O . GLN A 1 70 ? -15.705 -0.288 22.014 1.00 97.12 70 GLN A O 1
ATOM 528 N N . ALA A 1 71 ? -13.473 0.013 22.096 1.00 95.25 71 ALA A N 1
ATOM 529 C CA . ALA A 1 71 ? -13.379 0.077 23.552 1.00 95.25 71 ALA A CA 1
ATOM 530 C C . ALA A 1 71 ? -14.034 1.349 24.113 1.00 95.25 71 ALA A C 1
ATOM 532 O O . ALA A 1 71 ? -14.777 1.273 25.092 1.00 95.25 71 ALA A O 1
ATOM 533 N N . GLU A 1 72 ? -13.826 2.498 23.465 1.00 96.25 72 GLU A N 1
ATOM 534 C CA . GLU A 1 72 ? -14.455 3.768 23.841 1.00 96.25 72 GLU A CA 1
ATOM 535 C C . GLU A 1 72 ? -15.986 3.675 23.761 1.00 96.25 72 GLU A C 1
ATOM 537 O O . GLU A 1 72 ? -16.688 3.991 24.725 1.00 96.25 72 GLU A O 1
ATOM 542 N N . LEU A 1 73 ? -16.515 3.132 22.660 1.00 97.19 73 LEU A N 1
ATOM 543 C CA . LEU A 1 73 ? -17.952 2.894 22.508 1.00 97.19 73 LEU A CA 1
ATOM 544 C C . LEU A 1 73 ? -18.497 1.940 23.575 1.00 97.19 73 LEU A C 1
ATOM 546 O O . LEU A 1 73 ? -19.552 2.206 24.153 1.00 97.19 73 LEU A O 1
ATOM 550 N N . SER A 1 74 ? -17.783 0.849 23.866 1.00 94.31 74 SER A N 1
ATOM 551 C CA . SER A 1 74 ? -18.176 -0.097 24.917 1.00 94.31 74 SER A CA 1
ATOM 552 C C . SER A 1 74 ? -18.231 0.577 26.289 1.00 94.31 74 SER A C 1
ATOM 554 O O . SER A 1 74 ? -19.172 0.352 27.050 1.00 94.31 74 SER A O 1
ATOM 556 N N . CYS A 1 75 ? -17.251 1.425 26.604 1.00 95.06 75 CYS A N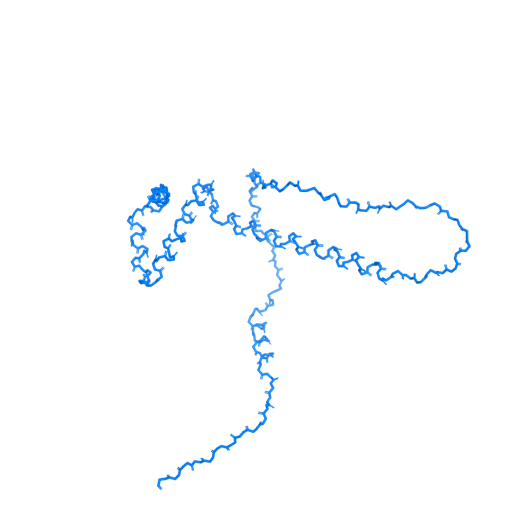 1
ATOM 557 C CA . CYS A 1 75 ? -17.208 2.173 27.856 1.00 95.06 75 CYS A CA 1
ATOM 558 C C . CYS A 1 75 ? -18.428 3.097 27.996 1.00 95.06 75 CYS A C 1
ATOM 560 O O . CYS A 1 75 ? -19.135 3.060 29.007 1.00 95.06 75 CYS A O 1
ATOM 562 N N . LEU A 1 76 ? -18.743 3.864 26.948 1.00 95.50 76 LEU A N 1
ATOM 563 C CA . LEU A 1 76 ? -19.904 4.756 26.938 1.00 95.50 76 LEU A CA 1
ATOM 564 C C . LEU A 1 76 ? -21.230 3.994 27.049 1.00 95.50 76 LEU A C 1
ATOM 566 O O . LEU A 1 76 ? -22.133 4.428 27.763 1.00 95.50 76 LEU A O 1
ATOM 570 N N . GLN A 1 77 ? -21.356 2.842 26.388 1.00 94.44 77 GLN A N 1
ATOM 571 C CA . GLN A 1 77 ? -22.548 1.995 26.488 1.00 94.44 77 GLN A CA 1
ATOM 572 C C . GLN A 1 77 ? -22.764 1.464 27.907 1.00 94.44 77 GLN A C 1
ATOM 574 O O . GLN A 1 77 ? -23.898 1.474 28.399 1.00 94.44 77 GLN A O 1
ATOM 579 N N . VAL A 1 78 ? -21.691 1.042 28.582 1.00 92.81 78 VAL A N 1
ATOM 580 C CA . VAL A 1 78 ? -21.741 0.629 29.991 1.00 92.81 78 VAL A CA 1
ATOM 581 C C . VAL A 1 78 ? -22.172 1.804 30.864 1.00 92.81 78 VAL A C 1
ATOM 583 O O . VAL A 1 78 ? -23.132 1.673 31.621 1.00 92.81 78 VAL A O 1
ATOM 586 N N . HIS A 1 79 ? -21.550 2.975 30.704 1.00 92.38 79 HIS A N 1
ATOM 587 C CA . HIS A 1 79 ? -21.893 4.170 31.477 1.00 92.38 79 HIS A CA 1
ATOM 588 C C . HIS A 1 79 ? -23.374 4.562 31.306 1.00 92.38 79 HIS A C 1
ATOM 590 O O . HIS A 1 79 ? -24.089 4.753 32.291 1.00 92.38 79 HIS A O 1
ATOM 596 N N . LEU A 1 80 ? -23.879 4.601 30.070 1.00 92.19 80 LEU A N 1
ATOM 597 C CA . LEU A 1 80 ? -25.288 4.902 29.799 1.00 92.19 80 LEU A CA 1
ATOM 598 C C . LEU A 1 80 ? -26.242 3.858 30.393 1.00 92.19 80 LEU A C 1
ATOM 600 O O . LEU A 1 80 ? -27.330 4.211 30.851 1.00 92.19 80 LEU A O 1
ATOM 604 N N . SER A 1 81 ? -25.858 2.582 30.390 1.00 88.38 81 SER A N 1
ATOM 605 C CA . SER A 1 81 ? -26.666 1.505 30.973 1.00 88.38 81 SER A CA 1
ATOM 606 C C . SER A 1 81 ? -26.758 1.628 32.493 1.00 88.38 81 SER A C 1
ATOM 608 O O . SER A 1 81 ? -27.850 1.462 33.039 1.00 88.38 81 SER A O 1
ATOM 610 N N . THR A 1 82 ? -25.653 1.992 33.151 1.00 88.06 82 THR A N 1
ATOM 611 C CA . THR A 1 82 ? -25.597 2.271 34.592 1.00 88.06 82 THR A CA 1
ATOM 612 C C . THR A 1 82 ? -26.492 3.448 34.968 1.00 88.06 82 THR A C 1
ATOM 614 O O . THR A 1 82 ? -27.293 3.328 35.890 1.00 88.06 82 THR A O 1
ATOM 617 N N . LEU A 1 83 ? -26.432 4.561 34.223 1.00 86.25 83 LEU A N 1
ATOM 618 C CA . LEU A 1 83 ? -27.288 5.725 34.490 1.00 86.25 83 LEU A CA 1
ATOM 619 C C . LEU A 1 83 ? -28.780 5.410 34.318 1.00 86.25 83 LEU A C 1
ATOM 621 O O . LEU A 1 83 ? -29.605 5.880 35.097 1.00 86.25 83 LEU A O 1
ATOM 625 N N . LYS A 1 84 ? -29.141 4.595 33.318 1.00 78.25 84 LYS A N 1
ATOM 626 C CA . LYS A 1 84 ? -30.534 4.179 33.081 1.00 78.25 84 LYS A CA 1
ATOM 627 C C . LYS A 1 84 ? -31.076 3.215 34.140 1.00 78.25 84 LYS A C 1
ATOM 629 O O . LYS A 1 84 ? -32.286 3.176 34.331 1.00 78.25 84 LYS A O 1
ATOM 634 N N . HIS A 1 85 ? -30.209 2.446 34.798 1.00 68.69 85 HIS A N 1
ATOM 635 C CA . HIS A 1 85 ? -30.582 1.487 35.844 1.00 68.69 85 HIS A CA 1
ATOM 636 C C . HIS A 1 85 ? -30.459 2.054 37.264 1.00 68.69 85 HIS A C 1
ATOM 638 O O . HIS A 1 85 ? -30.469 1.283 38.225 1.00 68.69 85 HIS A O 1
ATOM 644 N N . LEU A 1 86 ? -30.376 3.381 37.426 1.00 63.56 86 LEU A N 1
ATOM 645 C CA . LEU A 1 86 ? -30.465 3.983 38.752 1.00 63.56 86 LEU A CA 1
ATOM 646 C C . LEU A 1 86 ? -31.805 3.564 39.401 1.00 63.56 86 LEU A C 1
ATOM 648 O O . LEU A 1 86 ? -32.858 3.795 38.797 1.00 63.56 86 LEU A O 1
ATOM 652 N N . PRO A 1 87 ? -31.805 2.934 40.593 1.00 60.47 87 PRO A N 1
ATOM 653 C CA . PRO A 1 87 ? -33.045 2.638 41.299 1.00 60.47 87 PRO A CA 1
ATOM 654 C C . PRO A 1 87 ? -33.820 3.942 41.556 1.00 60.47 87 PRO A C 1
ATOM 656 O O . PRO A 1 87 ? -33.194 4.986 41.767 1.00 60.47 87 PRO A O 1
ATOM 659 N N . PRO A 1 88 ? -35.169 3.921 41.534 1.00 61.16 88 PRO A N 1
ATOM 660 C CA . PRO A 1 88 ? -35.961 5.106 41.847 1.00 61.16 88 PRO A CA 1
ATOM 661 C C . PRO A 1 88 ? -35.520 5.670 43.205 1.00 61.16 88 PRO A C 1
ATOM 663 O O . PRO A 1 88 ? -35.267 4.878 44.120 1.00 61.16 88 PRO A O 1
ATOM 666 N N . PRO A 1 89 ? -35.407 7.006 43.357 1.00 56.16 89 PRO A N 1
ATOM 667 C CA . PRO A 1 89 ? -35.004 7.602 44.619 1.00 56.16 89 PRO A CA 1
ATOM 668 C C . PRO A 1 89 ? -36.007 7.181 45.691 1.00 56.16 89 PRO A C 1
ATOM 670 O O . PRO A 1 89 ? -37.159 7.618 45.699 1.00 56.16 89 PRO A O 1
ATOM 673 N N . LEU A 1 90 ? -35.573 6.292 46.587 1.00 55.78 90 LEU A N 1
ATOM 674 C CA . LEU A 1 90 ? -36.269 6.065 47.844 1.00 55.78 90 LEU A CA 1
ATOM 675 C C . LEU A 1 90 ? -36.335 7.418 48.568 1.00 55.78 90 LEU A C 1
ATOM 677 O O . LEU A 1 90 ? -35.343 8.151 48.551 1.00 55.78 90 LEU A O 1
ATOM 681 N N . PRO A 1 91 ? -37.471 7.780 49.186 1.00 46.75 91 PRO A N 1
ATOM 682 C CA . PRO A 1 91 ? -37.593 9.032 49.921 1.00 46.75 91 PRO A CA 1
ATOM 683 C C . PRO A 1 91 ? -36.583 9.038 51.081 1.00 46.75 91 PRO A C 1
ATOM 685 O O . PRO A 1 91 ? -36.801 8.400 52.108 1.00 46.75 91 PRO A O 1
ATOM 688 N N . GLN A 1 92 ? -35.447 9.718 50.899 1.00 44.53 92 GLN A N 1
ATOM 689 C CA . GLN A 1 92 ? -34.388 9.819 51.901 1.00 44.53 92 GLN A CA 1
ATOM 690 C C . GLN A 1 92 ? -34.573 11.087 52.733 1.00 44.53 92 GLN A C 1
ATOM 692 O O . GLN A 1 92 ? -34.298 12.202 52.293 1.00 44.53 92 GLN A O 1
ATOM 697 N N . GLY A 1 93 ? -35.009 10.888 53.977 1.00 40.72 93 GLY A N 1
ATOM 698 C CA . GLY A 1 93 ? -34.645 11.782 55.063 1.00 40.72 93 GLY A CA 1
ATOM 699 C C . GLY A 1 93 ? -33.155 11.623 55.386 1.00 40.72 93 GLY A C 1
ATOM 700 O O . GLY A 1 93 ? -32.704 10.517 55.658 1.00 40.72 93 GLY A O 1
ATOM 701 N N . PHE A 1 94 ? -32.455 12.758 55.382 1.00 40.03 94 PHE A N 1
ATOM 702 C CA . PHE A 1 94 ? -31.210 13.088 56.092 1.00 40.03 94 PHE A CA 1
ATOM 703 C C . PHE A 1 94 ? -29.876 12.390 55.722 1.00 40.03 94 PHE A C 1
ATOM 705 O O . PHE A 1 94 ? -29.610 11.254 56.088 1.00 40.03 94 PHE A O 1
ATOM 712 N N . SER A 1 95 ? -28.998 13.221 55.128 1.00 44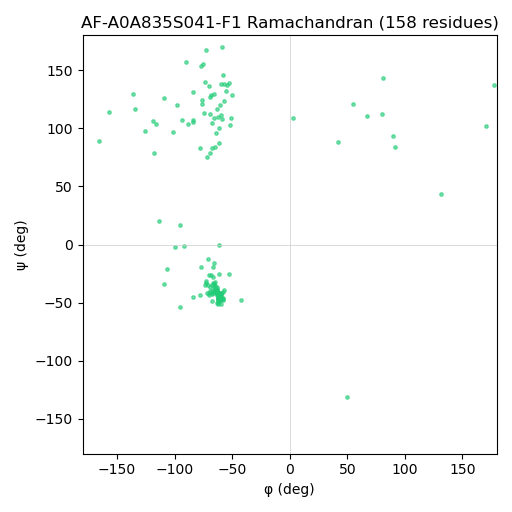.50 95 SER A N 1
ATOM 713 C CA . SER A 1 95 ? -27.550 13.430 55.382 1.00 44.50 95 SER A CA 1
ATOM 714 C C . SER A 1 95 ? -26.565 12.247 55.339 1.00 44.50 95 SER A C 1
ATOM 716 O O . SER A 1 95 ? -26.599 11.388 56.207 1.00 44.50 95 SER A O 1
ATOM 718 N N . VAL A 1 96 ? -25.554 12.308 54.458 1.00 36.75 96 VAL A N 1
ATOM 719 C CA . VAL A 1 96 ? -24.178 12.811 54.715 1.00 36.75 96 VAL A CA 1
ATOM 720 C C . VAL A 1 96 ? -23.322 12.630 53.443 1.00 36.75 96 VAL A C 1
ATOM 722 O O . VAL A 1 96 ? -23.395 11.614 52.768 1.00 36.75 96 VAL A O 1
ATOM 725 N N . THR A 1 97 ? -22.545 13.673 53.142 1.00 43.91 97 THR A N 1
ATOM 726 C CA . THR A 1 97 ? -21.327 13.788 52.320 1.00 43.91 97 THR A CA 1
ATOM 727 C C . THR A 1 97 ? -20.819 12.527 51.600 1.00 43.91 97 THR A C 1
ATOM 729 O O . THR A 1 97 ? -20.183 11.682 52.223 1.00 43.91 97 THR A O 1
ATOM 732 N N . GLU A 1 98 ? -20.944 12.478 50.269 1.00 33.34 98 GLU A N 1
ATOM 733 C CA . GLU A 1 98 ? -20.121 11.592 49.438 1.00 33.34 98 GLU A CA 1
ATOM 734 C C . GLU A 1 98 ? -19.607 12.329 48.195 1.00 33.34 98 GLU A C 1
ATOM 736 O O . GLU A 1 98 ? -20.330 13.034 47.490 1.00 33.34 98 GLU A O 1
ATOM 741 N N . HIS A 1 99 ? -18.299 12.218 48.005 1.00 42.16 99 HIS A N 1
ATOM 742 C CA . HIS A 1 99 ? -17.507 12.855 46.967 1.00 42.16 99 HIS A CA 1
ATOM 743 C C . HIS A 1 99 ? -17.748 12.103 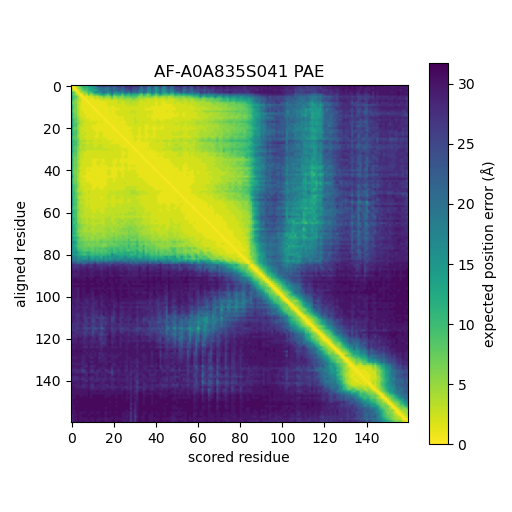45.647 1.00 42.16 99 HIS A C 1
ATOM 745 O O . HIS A 1 99 ? -17.509 10.896 45.611 1.00 42.16 99 HIS A O 1
ATOM 751 N N . PRO A 1 100 ? -18.174 12.742 44.545 1.00 45.16 100 PRO A N 1
ATOM 752 C CA . PRO A 1 100 ? -18.251 12.037 43.280 1.00 45.16 100 PRO A CA 1
ATOM 753 C C . PRO A 1 100 ? -16.830 11.865 42.740 1.00 45.16 100 PRO A C 1
ATOM 755 O O . PRO A 1 100 ? -16.169 12.837 42.366 1.00 45.16 100 PRO A O 1
ATOM 758 N N . SER A 1 101 ? -16.348 10.623 42.673 1.00 49.56 101 SER A N 1
ATOM 759 C CA . SER A 1 101 ? -15.262 10.258 41.763 1.00 49.56 101 SER A CA 1
ATOM 760 C C . SER A 1 101 ? -15.769 10.430 40.332 1.00 49.56 101 SER A C 1
ATOM 762 O O . SER A 1 101 ? -16.264 9.506 39.695 1.00 49.56 101 SER A O 1
ATOM 764 N N . SER A 1 102 ? -15.685 11.669 39.857 1.00 41.84 102 SER A N 1
ATOM 765 C CA . SER A 1 102 ? -15.857 12.050 38.466 1.00 41.84 102 SER A CA 1
ATOM 766 C C . SER A 1 102 ? -14.714 11.424 37.673 1.00 41.84 102 SER A C 1
ATOM 768 O O . SER A 1 102 ? -13.565 11.850 37.795 1.00 41.84 102 SER A O 1
ATOM 770 N N . CYS A 1 103 ? -15.002 10.409 36.860 1.00 37.72 103 CYS A N 1
ATOM 771 C CA . CYS A 1 103 ? -14.114 10.031 35.766 1.00 37.72 103 CYS A CA 1
ATOM 772 C C . CYS A 1 103 ? -14.174 11.153 34.721 1.00 37.72 103 CYS A C 1
ATOM 774 O O . CYS A 1 103 ? -14.900 11.068 33.734 1.00 37.72 103 CYS A O 1
ATOM 776 N N . SER A 1 104 ? -13.466 12.249 34.981 1.00 45.22 104 SER A N 1
ATOM 777 C CA . SER A 1 104 ? -13.258 13.311 34.007 1.00 45.22 104 SER A CA 1
ATOM 778 C C . SER A 1 104 ? -12.378 12.742 32.899 1.00 45.22 104 SER A C 1
ATOM 780 O O . SER A 1 104 ? -11.183 12.541 33.107 1.00 45.22 104 SER A O 1
ATOM 782 N N . ILE A 1 105 ? -12.961 12.435 31.741 1.00 51.81 105 ILE A N 1
ATOM 783 C CA . ILE A 1 105 ? -12.163 12.121 30.557 1.00 51.81 105 ILE A CA 1
ATOM 784 C C . ILE A 1 105 ? -11.804 13.460 29.924 1.00 51.81 105 ILE A C 1
ATOM 786 O O . ILE A 1 105 ? -12.650 14.169 29.383 1.00 51.81 105 ILE A O 1
ATOM 790 N N . GLU A 1 106 ? -10.541 13.827 30.101 1.00 43.03 106 GLU A N 1
ATOM 791 C CA . GLU A 1 106 ? -9.901 14.977 29.483 1.00 43.03 106 GLU A CA 1
ATOM 792 C C . GLU A 1 106 ? -9.924 14.772 27.963 1.00 43.03 106 GLU A C 1
ATOM 794 O O . GLU A 1 106 ? -9.269 13.880 27.421 1.00 43.03 106 GLU A O 1
ATOM 799 N N . LEU A 1 107 ? -10.739 15.576 27.280 1.00 52.50 107 LEU A N 1
ATOM 800 C CA . LEU A 1 107 ? -10.759 15.689 25.827 1.00 52.50 107 LEU A CA 1
ATOM 801 C C . LEU A 1 107 ? -9.494 16.440 25.392 1.00 52.50 107 LEU A C 1
ATOM 803 O O . LEU A 1 107 ? -9.552 17.618 25.051 1.00 52.50 107 LEU A O 1
ATOM 807 N N . SER A 1 108 ? -8.348 15.766 25.428 1.00 38.28 108 SER A N 1
ATOM 808 C CA . SER A 1 108 ? -7.095 16.314 24.917 1.00 38.28 108 SER A CA 1
ATOM 809 C C . SER A 1 108 ? -6.788 15.740 23.544 1.00 38.28 108 SER A C 1
ATOM 811 O O . SER A 1 108 ? -6.235 14.659 23.361 1.00 38.28 108 SER A O 1
ATOM 813 N N . SER A 1 109 ? -7.169 16.535 22.551 1.00 48.75 109 SER A N 1
ATOM 814 C CA . SER A 1 109 ? -6.599 16.556 21.216 1.00 48.75 109 SER A CA 1
ATOM 815 C C . SER A 1 109 ? -5.074 16.705 21.284 1.00 48.75 109 SER A C 1
ATOM 817 O O . SER A 1 109 ? -4.604 17.815 21.504 1.00 48.75 109 SER A O 1
ATOM 819 N N . HIS A 1 110 ? -4.327 15.617 21.087 1.00 50.88 110 HIS A N 1
ATOM 820 C CA . HIS A 1 110 ? -2.980 15.567 20.491 1.00 50.88 110 HIS A CA 1
ATOM 821 C C . HIS A 1 110 ? -2.693 14.098 20.146 1.00 50.88 110 HIS A C 1
ATOM 823 O O . HIS A 1 110 ? -2.208 13.321 20.963 1.00 50.88 110 HIS A O 1
ATOM 829 N N . PHE A 1 111 ? -3.073 13.687 18.934 1.00 44.50 111 PHE A N 1
ATOM 830 C CA . PHE A 1 111 ? -2.667 12.391 18.393 1.00 44.50 111 PHE A CA 1
ATOM 831 C C . PHE A 1 111 ? -1.222 12.513 17.902 1.00 44.50 111 PHE A C 1
ATOM 833 O O . PHE A 1 111 ? -0.976 12.749 16.720 1.00 44.50 111 PHE A O 1
ATOM 840 N N . ASP A 1 112 ? -0.266 12.371 18.816 1.00 39.47 112 ASP A N 1
ATOM 841 C CA . ASP A 1 112 ? 1.098 12.022 18.436 1.00 39.47 112 ASP A CA 1
ATOM 842 C C . ASP A 1 112 ? 1.120 10.521 18.104 1.00 39.47 112 ASP A C 1
ATOM 844 O O . ASP A 1 112 ? 0.741 9.697 18.945 1.00 39.47 112 ASP A O 1
ATOM 848 N N . PRO A 1 113 ? 1.509 10.118 16.881 1.00 44.78 113 PRO A N 1
ATOM 849 C CA . PRO A 1 113 ? 1.685 8.707 16.577 1.00 44.78 113 PRO A CA 1
ATOM 850 C C . PRO A 1 113 ? 2.751 8.131 17.521 1.00 44.78 113 PRO A C 1
ATOM 852 O O . PRO A 1 113 ? 3.780 8.779 17.742 1.00 44.78 113 PRO A O 1
ATOM 855 N N . PRO A 1 114 ? 2.559 6.922 18.080 1.00 50.69 114 PRO A N 1
ATOM 856 C CA . PRO A 1 114 ? 3.575 6.330 18.928 1.00 50.69 114 PRO A CA 1
ATOM 857 C C . PRO A 1 114 ? 4.830 6.093 18.084 1.00 50.69 114 PRO A C 1
ATOM 859 O O . PRO A 1 114 ? 4.831 5.328 17.120 1.00 50.69 114 PRO A O 1
ATOM 862 N N . LEU A 1 115 ? 5.909 6.786 18.449 1.00 49.31 115 LEU A N 1
ATOM 863 C CA . LEU A 1 115 ? 7.262 6.500 17.998 1.00 49.31 115 LEU A CA 1
ATOM 864 C C . LEU A 1 115 ? 7.632 5.115 18.543 1.00 49.31 115 LEU A C 1
ATOM 866 O O . LEU A 1 115 ? 8.046 4.988 19.695 1.00 49.31 115 LEU A O 1
ATOM 870 N N . TRP A 1 116 ? 7.454 4.076 17.731 1.00 55.47 116 TRP A N 1
ATOM 871 C CA . TRP A 1 116 ? 7.812 2.698 18.062 1.00 55.47 116 TRP A CA 1
ATOM 872 C C . TRP A 1 116 ? 9.325 2.580 18.304 1.00 55.47 116 TRP A C 1
ATOM 874 O O . TRP A 1 116 ? 10.100 2.276 17.400 1.00 55.47 116 TRP A O 1
ATOM 884 N N . LYS A 1 117 ? 9.779 2.822 19.536 1.00 44.75 117 LYS A N 1
ATOM 885 C CA . LYS A 1 117 ? 11.102 2.391 19.988 1.00 44.75 117 LYS A CA 1
ATOM 886 C C . LYS A 1 117 ? 10.982 0.978 20.549 1.00 44.75 117 LYS A C 1
ATOM 888 O O . LYS A 1 117 ? 10.497 0.796 21.654 1.00 44.75 117 LYS A O 1
ATOM 893 N N . HIS A 1 118 ? 11.443 0.018 19.749 1.00 54.69 118 HIS A N 1
ATOM 894 C CA . HIS A 1 118 ? 11.864 -1.334 20.132 1.00 54.69 118 HIS A CA 1
ATOM 895 C C . HIS A 1 118 ? 10.984 -2.063 21.162 1.00 54.69 118 HIS A C 1
ATOM 897 O O . HIS A 1 118 ? 11.299 -2.093 22.349 1.00 54.69 118 HIS A O 1
ATOM 903 N N . GLN A 1 119 ? 9.960 -2.768 20.682 1.00 39.88 119 GLN A N 1
ATOM 904 C CA . GLN A 1 119 ? 9.398 -3.907 21.404 1.00 39.88 119 GLN A CA 1
ATOM 905 C C . GLN A 1 119 ? 9.623 -5.158 20.545 1.00 39.88 119 GLN A C 1
ATOM 907 O O . GLN A 1 119 ? 8.966 -5.343 19.524 1.00 39.88 119 GLN A O 1
ATOM 912 N N . GLU A 1 120 ? 10.605 -5.975 20.933 1.00 36.88 120 GLU A N 1
ATOM 913 C CA . GLU A 1 120 ? 10.763 -7.347 20.435 1.00 36.88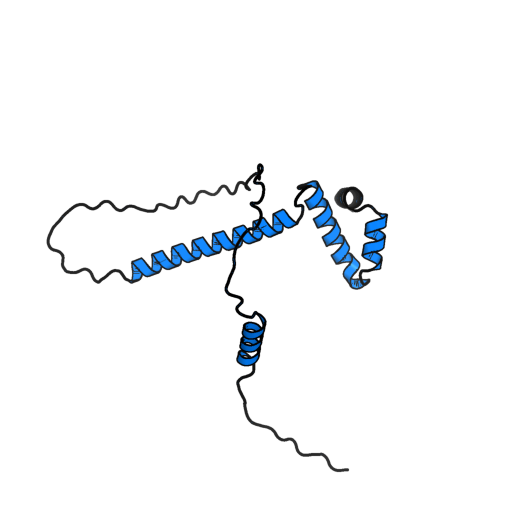 120 GLU A CA 1
ATOM 914 C C . GLU A 1 120 ? 9.454 -8.120 20.676 1.00 36.88 120 GLU A C 1
ATOM 916 O O . GLU A 1 120 ? 8.917 -8.053 21.790 1.00 36.88 120 GLU A O 1
ATOM 921 N N . PRO A 1 121 ? 8.918 -8.848 19.681 1.00 34.31 121 PRO A N 1
ATOM 922 C CA . PRO A 1 121 ? 7.697 -9.614 19.870 1.00 34.31 121 PRO A CA 1
ATOM 923 C C . PRO A 1 121 ? 7.969 -10.788 20.825 1.00 34.31 121 PRO A C 1
ATOM 925 O O . PRO A 1 121 ? 8.901 -11.562 20.586 1.00 34.31 121 PRO A O 1
ATOM 928 N N . PRO A 1 122 ? 7.172 -10.990 21.892 1.00 35.88 122 PRO A N 1
ATOM 929 C CA . PRO A 1 122 ? 7.235 -12.230 22.651 1.00 35.88 122 PRO A CA 1
ATOM 930 C C . PRO A 1 122 ? 6.893 -13.404 21.726 1.00 35.88 122 PRO A C 1
ATOM 932 O O . PRO A 1 122 ? 5.806 -13.451 21.151 1.00 35.88 122 PRO A O 1
ATOM 935 N N . GLN A 1 123 ? 7.836 -14.339 21.571 1.00 44.84 123 GLN A N 1
ATOM 936 C CA . GLN A 1 123 ? 7.610 -15.601 20.873 1.00 44.84 123 GLN A CA 1
ATOM 937 C C . GLN A 1 123 ? 6.342 -16.279 21.397 1.00 44.84 123 GLN A C 1
ATOM 939 O O . GLN A 1 123 ? 6.215 -16.528 22.598 1.00 44.84 123 GLN A O 1
ATOM 944 N N . GLU A 1 124 ? 5.459 -16.651 20.471 1.00 43.62 124 GLU A N 1
ATOM 945 C CA . GLU A 1 124 ? 4.331 -17.533 20.730 1.00 43.62 124 GLU A CA 1
ATOM 946 C C . GLU A 1 124 ? 4.790 -18.814 21.431 1.00 43.62 124 GLU A C 1
ATOM 948 O O . GLU A 1 124 ? 5.395 -19.709 20.835 1.00 43.62 124 GLU A O 1
ATOM 953 N N . ARG A 1 125 ? 4.439 -18.939 22.709 1.00 45.62 125 ARG A N 1
ATOM 954 C CA . ARG A 1 125 ? 4.212 -20.243 23.312 1.00 45.62 125 ARG A CA 1
ATOM 955 C C . ARG A 1 125 ? 2.929 -20.219 24.129 1.00 45.62 125 ARG A C 1
ATOM 957 O O . ARG A 1 125 ? 2.861 -19.590 25.177 1.00 45.62 125 ARG A O 1
ATOM 964 N N . LEU A 1 126 ? 2.005 -21.050 23.646 1.00 47.81 126 LEU A N 1
ATOM 965 C CA . LEU A 1 126 ? 0.931 -21.725 24.370 1.00 47.81 126 LEU A CA 1
ATOM 966 C C . LEU A 1 126 ? -0.423 -20.999 24.444 1.00 47.81 126 LEU A C 1
ATOM 968 O O . LEU A 1 126 ? -0.804 -20.464 25.477 1.00 47.81 126 LEU A O 1
ATOM 972 N N . TYR A 1 127 ? -1.232 -21.157 23.392 1.00 35.78 127 TYR A N 1
ATOM 973 C CA . TYR A 1 127 ? -2.658 -21.420 23.585 1.00 35.78 127 TYR A CA 1
ATOM 974 C C . TYR A 1 127 ? -2.988 -22.781 22.968 1.00 35.78 127 TYR A C 1
ATOM 976 O O . TYR A 1 127 ? -2.956 -22.997 21.760 1.00 35.78 127 TYR A O 1
ATOM 984 N N . GLY A 1 128 ? -3.207 -23.750 23.849 1.00 36.75 128 GLY A N 1
ATOM 985 C CA . GLY A 1 128 ? -3.889 -24.983 23.513 1.00 36.75 128 GLY A CA 1
ATOM 986 C C . GLY A 1 128 ? -5.387 -24.823 23.752 1.00 36.75 128 GLY A C 1
ATOM 987 O O . GLY A 1 128 ? -5.805 -24.061 24.619 1.00 36.75 128 GLY A O 1
ATOM 988 N N . SER A 1 129 ? -6.143 -25.666 23.051 1.00 50.69 129 SER A N 1
ATOM 989 C CA . SER A 1 129 ? -7.517 -26.076 23.354 1.00 50.69 129 SER A CA 1
ATOM 990 C C . SER A 1 129 ? -8.639 -25.108 22.962 1.00 50.69 129 SER A C 1
ATOM 992 O O . SER A 1 129 ? -8.827 -24.056 23.563 1.00 50.69 129 SER A O 1
ATOM 994 N N . GLY A 1 130 ? -9.441 -25.538 21.981 1.00 45.34 130 GLY A N 1
ATOM 995 C CA . GLY A 1 130 ? -10.712 -24.904 21.621 1.00 45.34 130 GLY A CA 1
ATOM 996 C C . GLY A 1 130 ? -10.894 -24.636 20.129 1.00 45.34 130 GLY A C 1
ATOM 997 O O . GLY A 1 130 ? -11.342 -23.556 19.762 1.00 45.34 130 GLY A O 1
ATOM 998 N N . GLY A 1 131 ? -10.536 -25.585 19.258 1.00 50.22 131 GLY A N 1
ATOM 999 C CA . GLY A 1 131 ? -10.854 -25.513 17.831 1.00 50.22 131 GLY A CA 1
ATOM 1000 C C . GLY A 1 131 ? -12.359 -25.646 17.600 1.00 50.22 131 GLY A C 1
ATOM 1001 O O . GLY A 1 131 ? -12.848 -26.738 17.333 1.00 50.22 131 GLY A O 1
ATOM 1002 N N . GLY A 1 132 ? -13.095 -24.543 17.730 1.00 58.12 132 GLY A N 1
ATOM 1003 C CA . GLY A 1 132 ? -14.409 -24.410 17.113 1.00 58.12 132 GLY A CA 1
ATOM 1004 C C . GLY A 1 132 ? -14.198 -24.336 15.608 1.00 58.12 132 GLY A C 1
ATOM 1005 O O . GLY A 1 132 ? -13.573 -23.394 15.123 1.00 58.12 132 GLY A O 1
ATOM 1006 N N . ASP A 1 133 ? -14.639 -25.367 14.890 1.00 69.31 133 ASP A N 1
ATOM 1007 C CA . ASP A 1 133 ? -14.423 -25.492 13.455 1.00 69.31 133 ASP A CA 1
ATOM 1008 C C . ASP A 1 133 ? -15.049 -24.294 12.723 1.00 69.31 133 ASP A C 1
ATOM 1010 O O . ASP A 1 133 ? -16.267 -24.121 12.677 1.00 69.31 133 ASP A O 1
ATOM 1014 N N . LEU A 1 134 ? -14.198 -23.441 12.151 1.00 73.06 134 LEU A N 1
ATOM 1015 C CA . LEU A 1 134 ? -14.581 -22.300 11.313 1.00 73.06 134 LEU A CA 1
ATOM 1016 C C . LEU A 1 134 ? -15.514 -22.733 10.166 1.00 73.06 134 LEU A C 1
ATOM 1018 O O . LEU A 1 134 ? -16.329 -21.944 9.684 1.00 73.06 134 LEU A O 1
ATOM 1022 N N . HIS A 1 135 ? -15.428 -24.004 9.767 1.00 66.31 135 HIS A N 1
ATOM 1023 C CA . HIS A 1 135 ? -16.297 -24.636 8.782 1.00 66.31 135 HIS A CA 1
ATOM 1024 C C . HIS A 1 135 ? -17.755 -24.769 9.260 1.00 66.31 135 HIS A C 1
ATOM 1026 O O . HIS A 1 135 ? -18.678 -24.620 8.454 1.00 66.31 135 HIS A O 1
ATOM 1032 N N . GLU A 1 136 ? -17.974 -24.980 10.560 1.00 72.38 136 GLU A N 1
ATOM 1033 C CA . GLU A 1 136 ? -19.300 -25.089 11.180 1.00 72.38 136 GLU A CA 1
ATOM 1034 C C . GLU A 1 136 ? -19.996 -23.719 11.192 1.00 72.38 136 GLU A C 1
ATOM 1036 O O . GLU A 1 136 ? -21.156 -23.585 10.794 1.00 72.38 136 GLU A O 1
ATOM 1041 N N . LEU A 1 137 ? -19.249 -22.664 11.545 1.00 76.25 137 LEU A N 1
ATOM 1042 C CA . LEU A 1 137 ? -19.736 -21.282 11.514 1.00 76.25 137 LEU A CA 1
ATOM 1043 C C . LEU A 1 137 ? -20.074 -20.840 10.079 1.00 76.25 137 LEU A C 1
ATOM 1045 O O . LEU A 1 137 ? -21.095 -20.186 9.848 1.00 76.25 137 LEU A O 1
ATOM 1049 N N . ALA A 1 138 ? -19.245 -21.232 9.105 1.00 76.56 138 ALA A N 1
ATOM 1050 C CA . ALA A 1 138 ? -19.483 -20.955 7.692 1.00 76.56 138 ALA A CA 1
ATOM 1051 C C . ALA A 1 138 ? -20.770 -21.630 7.185 1.00 76.56 138 ALA A C 1
ATOM 1053 O O . ALA A 1 138 ? -21.555 -20.995 6.478 1.00 76.56 138 ALA A O 1
ATOM 1054 N N . ARG A 1 139 ? -21.041 -22.879 7.596 1.00 73.06 139 ARG A N 1
ATOM 1055 C CA . ARG A 1 139 ? -22.303 -23.573 7.285 1.00 73.06 139 ARG A CA 1
ATOM 1056 C C . ARG A 1 139 ? -23.521 -22.850 7.864 1.00 73.06 139 ARG A C 1
ATOM 1058 O O . ARG A 1 139 ? -24.502 -22.653 7.149 1.00 73.06 139 ARG A O 1
ATOM 1065 N N . LEU A 1 140 ? -23.442 -22.406 9.116 1.00 76.81 140 LEU A N 1
ATOM 1066 C CA . LEU A 1 140 ? -24.545 -21.753 9.833 1.00 76.81 140 LEU A CA 1
ATOM 1067 C C . LEU A 1 140 ? -24.943 -20.402 9.207 1.00 76.81 140 LEU A C 1
ATOM 1069 O O . LEU A 1 140 ? -26.124 -20.058 9.138 1.00 76.81 140 LEU A O 1
ATOM 1073 N N . LEU A 1 141 ? -23.968 -19.647 8.692 1.00 74.94 141 LEU A N 1
ATOM 1074 C CA . LEU A 1 141 ? -24.214 -18.376 8.000 1.00 74.94 141 LEU A CA 1
ATOM 1075 C C . LEU A 1 141 ? -24.879 -18.554 6.627 1.00 74.94 141 LEU A C 1
ATOM 1077 O O . LEU A 1 141 ? -25.711 -17.728 6.248 1.00 74.94 141 LEU A O 1
ATOM 1081 N N . ILE A 1 142 ? -24.543 -19.626 5.904 1.00 76.50 142 ILE A N 1
ATOM 1082 C CA . ILE A 1 142 ? -25.152 -19.952 4.606 1.00 76.50 142 ILE A CA 1
ATOM 1083 C C . ILE A 1 142 ? -26.610 -20.387 4.797 1.00 76.50 142 ILE A C 1
ATOM 1085 O O . ILE A 1 142 ? -27.486 -19.952 4.048 1.00 76.50 142 ILE A O 1
ATOM 1089 N N . ASP A 1 143 ? -26.885 -21.192 5.825 1.00 70.69 143 ASP A N 1
ATOM 1090 C CA . ASP A 1 143 ? -28.226 -21.721 6.087 1.00 70.69 143 ASP A CA 1
ATOM 1091 C C . ASP A 1 143 ? -29.199 -20.624 6.553 1.00 70.69 143 ASP A C 1
ATOM 1093 O O . ASP A 1 143 ? -30.340 -20.544 6.093 1.00 70.69 143 ASP A O 1
ATOM 1097 N N . ARG A 1 144 ? -28.709 -19.663 7.352 1.00 67.75 144 ARG A N 1
ATOM 1098 C CA . ARG A 1 144 ? -29.488 -18.489 7.786 1.00 67.75 144 ARG A CA 1
ATOM 1099 C C . ARG A 1 144 ? -29.948 -17.599 6.624 1.00 67.75 144 ARG A C 1
ATOM 1101 O O . ARG A 1 144 ? -30.956 -16.910 6.751 1.00 67.75 144 ARG A O 1
ATOM 1108 N N . HIS A 1 145 ? -29.240 -17.614 5.493 1.00 60.25 145 HIS A N 1
ATOM 1109 C CA . HIS A 1 145 ? -29.614 -16.855 4.296 1.00 60.25 145 HIS A CA 1
ATOM 1110 C C . HIS A 1 145 ? -30.494 -17.633 3.303 1.00 60.25 145 HIS A C 1
ATOM 1112 O O . HIS A 1 145 ? -30.913 -17.051 2.302 1.00 60.25 145 HIS A O 1
ATOM 1118 N N . ARG A 1 146 ? -30.827 -18.909 3.563 1.00 60.00 146 ARG A N 1
ATOM 1119 C CA . ARG A 1 146 ? -31.599 -19.760 2.635 1.00 60.00 146 ARG A CA 1
ATOM 1120 C C . ARG A 1 146 ? -32.998 -20.162 3.132 1.00 60.00 146 ARG A C 1
ATOM 1122 O O . ARG A 1 146 ? -33.577 -21.116 2.620 1.00 60.00 146 ARG A O 1
ATOM 1129 N N . GLY A 1 147 ? -33.571 -19.434 4.090 1.00 45.62 147 GLY A N 1
ATOM 1130 C CA . GLY A 1 147 ? -34.870 -19.763 4.687 1.00 45.62 147 GLY A CA 1
ATOM 1131 C C . GLY A 1 147 ? -35.968 -18.716 4.487 1.00 45.62 147 GLY A C 1
ATOM 1132 O O . GLY A 1 147 ? -36.289 -17.998 5.425 1.00 45.62 147 GLY A O 1
ATOM 1133 N N . SER A 1 148 ? -36.595 -18.667 3.307 1.00 42.44 148 SER A N 1
ATOM 1134 C CA . SER A 1 148 ? -38.045 -18.417 3.200 1.00 42.44 148 SER A CA 1
ATOM 1135 C C . SER A 1 148 ? -38.587 -18.966 1.870 1.00 42.44 148 SER A C 1
ATOM 1137 O O . SER A 1 148 ? -38.206 -18.466 0.809 1.00 42.44 148 SER A O 1
ATOM 1139 N N . PRO A 1 149 ? -39.453 -19.998 1.880 1.00 51.78 149 PRO A N 1
ATOM 1140 C CA . PRO A 1 149 ? -40.165 -20.448 0.695 1.00 51.78 149 PRO A CA 1
ATOM 1141 C C . PRO A 1 149 ? -41.425 -19.591 0.512 1.00 51.78 149 PRO A C 1
ATOM 1143 O O . PRO A 1 149 ? -42.397 -19.725 1.252 1.00 51.78 149 PRO A O 1
ATOM 1146 N N . SER A 1 150 ? -41.419 -18.704 -0.484 1.00 39.03 150 SER A N 1
ATOM 1147 C CA . SER A 1 150 ? -42.639 -18.057 -0.983 1.00 39.03 150 SER A CA 1
ATOM 1148 C C . SER A 1 150 ? -43.118 -18.805 -2.222 1.00 39.03 150 SER A C 1
ATOM 1150 O O . SER A 1 150 ? -42.389 -18.935 -3.202 1.00 39.03 150 SER A O 1
ATOM 1152 N N . ALA A 1 151 ? -44.334 -19.333 -2.137 1.00 48.81 151 ALA A N 1
ATOM 1153 C CA . ALA A 1 151 ? -45.071 -19.978 -3.212 1.00 48.81 151 ALA A CA 1
ATOM 1154 C C . ALA A 1 151 ? -45.310 -19.054 -4.431 1.00 48.81 151 ALA A C 1
ATOM 1156 O O . ALA A 1 151 ? -45.163 -17.839 -4.328 1.00 48.81 151 ALA A O 1
ATOM 1157 N N . PHE A 1 152 ? -45.790 -19.669 -5.524 1.00 40.41 152 PHE A N 1
ATOM 1158 C CA . PHE A 1 152 ? -46.322 -19.103 -6.782 1.00 40.41 152 PHE A CA 1
ATOM 1159 C C . PHE A 1 152 ? -45.341 -18.825 -7.939 1.00 40.41 152 PHE A C 1
ATOM 1161 O O . PHE A 1 152 ? -44.823 -17.725 -8.101 1.00 40.41 152 PHE A O 1
ATOM 1168 N N . SER A 1 153 ? -45.191 -19.794 -8.853 1.00 43.00 153 SER A N 1
ATOM 1169 C CA . SER A 1 153 ? -45.832 -19.771 -10.191 1.00 43.00 153 SER A CA 1
ATOM 1170 C C . SER A 1 153 ? -45.279 -20.890 -11.093 1.00 43.00 153 SER A C 1
ATOM 1172 O O . SER A 1 153 ? -44.189 -20.799 -11.651 1.00 43.00 153 SER A O 1
ATOM 1174 N N . GLU A 1 154 ? -46.060 -21.964 -11.239 1.00 43.62 154 GLU A N 1
ATOM 1175 C CA . GLU A 1 154 ? -45.937 -22.928 -12.339 1.00 43.62 154 GLU A CA 1
ATOM 1176 C C . GLU A 1 154 ? -46.279 -22.230 -13.666 1.00 43.62 154 GLU A C 1
ATOM 1178 O O . GLU A 1 154 ? -47.326 -21.593 -13.786 1.00 43.62 154 GLU A O 1
ATOM 1183 N N . LEU A 1 155 ? -45.408 -22.358 -14.669 1.00 54.78 155 LEU A N 1
ATOM 1184 C CA . LEU A 1 155 ? -45.652 -21.930 -16.048 1.00 54.78 155 LEU A CA 1
ATOM 1185 C C . LEU A 1 155 ? -45.823 -23.192 -16.916 1.00 54.78 155 LEU A C 1
ATOM 1187 O O . LEU A 1 155 ? -44.934 -24.047 -16.885 1.00 54.78 155 LEU A O 1
ATOM 1191 N N . PRO A 1 156 ? -46.918 -23.355 -17.684 1.00 66.31 156 PRO A N 1
ATOM 1192 C CA . PRO A 1 156 ? -47.145 -24.583 -18.441 1.00 66.31 156 PRO A CA 1
ATOM 1193 C C . PRO A 1 156 ? -46.254 -24.659 -19.699 1.00 66.31 156 PRO A C 1
ATOM 1195 O O . PRO A 1 156 ? -45.845 -23.624 -20.238 1.00 66.31 156 PRO A O 1
ATOM 1198 N N . PRO A 1 157 ? -45.953 -25.872 -20.206 1.00 62.91 157 PRO A N 1
ATOM 1199 C CA . PRO A 1 157 ? -45.092 -26.053 -21.371 1.00 62.91 157 PRO A CA 1
ATOM 1200 C C . PRO A 1 157 ? -45.798 -25.647 -22.677 1.00 62.91 157 PRO A C 1
ATOM 1202 O O . PRO A 1 157 ? -46.973 -25.942 -22.889 1.00 62.91 157 PRO A O 1
ATOM 1205 N N . LYS A 1 158 ? -45.058 -24.987 -23.581 1.00 50.09 158 LYS A N 1
ATOM 1206 C CA . LYS A 1 158 ? -45.523 -24.646 -24.938 1.00 50.09 158 LYS A CA 1
ATOM 1207 C C . LYS A 1 158 ? -45.642 -25.903 -25.819 1.00 50.09 158 LYS A C 1
ATOM 1209 O O . LYS A 1 158 ? -44.699 -26.697 -25.829 1.00 50.09 158 LYS A O 1
ATOM 1214 N N . PRO A 1 159 ? -46.720 -26.052 -26.610 1.00 64.62 159 PRO A N 1
ATOM 1215 C CA . PRO A 1 159 ? -46.829 -27.125 -27.592 1.00 64.62 159 PRO A CA 1
ATOM 1216 C C . PRO A 1 159 ? -45.984 -26.838 -28.848 1.00 64.62 159 PRO A C 1
ATOM 1218 O O . PRO A 1 159 ? -45.720 -25.678 -29.177 1.00 64.62 159 PRO A O 1
ATOM 1221 N N . LYS A 1 160 ? -45.575 -27.912 -29.533 1.00 58.47 160 LYS A N 1
ATOM 1222 C CA . LYS A 1 160 ? -45.167 -27.910 -30.945 1.00 58.47 160 LYS A CA 1
ATOM 1223 C C . LYS A 1 160 ? -46.355 -28.319 -31.802 1.00 58.47 160 LYS A C 1
ATOM 1225 O O . LYS A 1 160 ? -47.129 -29.171 -31.311 1.00 58.47 160 LYS A O 1
#

Sequence (160 aa):
MGPCGVSHFAAVHKVFGASNVSKLLLLVPAPKRLDAVVTICYEAEARLQDPIYGCVAHMVSLQQQLVNLQAELSCLQVHLSTLKHLPPP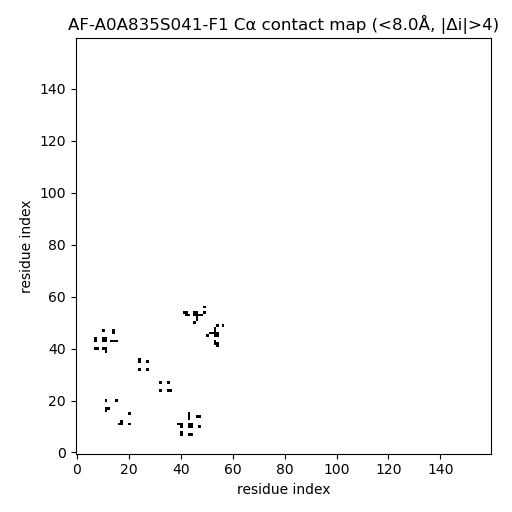LPQGFSVTEHPSSCSIELSSHFDPPLWKHQEPPQERLYGSGGGDLHELARLLIDRHRGSPSAFSELPPKPK

Foldseek 3Di:
DDPVVVVLVVLLCVPQNPVRLVVVLVPDPPVCSVVVSVVSSQQSVQCVVPVPQRCVVVVVVVVVVVVVVVVVVVVVVVVVVVVVPDDDDDPDDDDDDDDDPPPPDPPDPDPDPPPDDDDDDPDDDDDDDDCPDPVVVVVVVVVVVPDDDDDDDDDDDDDD

Nearest PDB structures (foldseek):
  5ly0-assembly1_B  TM=8.741E-01  e=1.783E-06  Triticum turgidum
  6yxy-assembly1_BK  TM=1.717E-01  e=4.447E+00  Trypanosoma brucei brucei

Mean predicted aligned error: 18.9 Å

Radius of gyration: 29.22 Å; Cα contacts (8 Å, |Δi|>4): 42; chains: 1; bounding box: 62×45×87 Å